Protein AF-A0A3M1M961-F1 (afdb_monomer_lite)

Secondary structure (DSSP, 8-state):
------------------TT---B-TTT-PBPEEEEETTEEEEE-TTT--B----

pLDDT: mean 71.53, std 14.87, range [37.5, 89.44]

Structure (mmCIF, N/CA/C/O backbone):
data_AF-A0A3M1M961-F1
#
_entry.id   AF-A0A3M1M961-F1
#
loop_
_atom_site.group_PDB
_atom_site.id
_atom_site.type_symbol
_atom_site.label_atom_id
_atom_site.label_alt_id
_atom_site.label_comp_id
_atom_site.label_asym_id
_atom_site.label_entity_id
_atom_site.label_seq_id
_atom_site.pdbx_PDB_ins_code
_atom_site.Cartn_x
_atom_site.Cartn_y
_atom_site.Cartn_z
_atom_site.occupancy
_atom_site.B_iso_or_equiv
_atom_site.auth_seq_id
_atom_site.auth_comp_id
_atom_site.auth_asym_id
_atom_site.auth_atom_id
_atom_site.pdbx_PDB_model_num
ATOM 1 N N . MET A 1 1 ? 40.598 30.098 -30.492 1.00 52.50 1 MET A N 1
ATOM 2 C CA . MET A 1 1 ? 40.208 30.020 -29.066 1.00 52.50 1 MET A CA 1
ATOM 3 C C . MET A 1 1 ? 38.694 30.215 -28.929 1.00 52.50 1 MET A C 1
ATOM 5 O O . MET A 1 1 ? 38.238 31.336 -28.746 1.00 52.50 1 MET A O 1
ATOM 9 N N . ARG A 1 2 ? 37.894 29.152 -29.101 1.00 59.66 2 ARG A N 1
ATOM 10 C CA . ARG A 1 2 ? 36.426 29.202 -28.963 1.00 59.66 2 ARG A CA 1
ATOM 11 C C . ARG A 1 2 ? 36.050 28.835 -27.529 1.00 59.66 2 ARG A C 1
ATOM 13 O O . ARG A 1 2 ? 36.141 27.676 -27.142 1.00 59.66 2 ARG A O 1
ATOM 20 N N . ARG A 1 3 ? 35.696 29.859 -26.747 1.00 69.31 3 ARG A N 1
ATOM 21 C CA . ARG A 1 3 ? 35.087 29.731 -25.419 1.00 69.31 3 ARG A CA 1
ATOM 22 C C . ARG A 1 3 ? 33.778 28.955 -25.539 1.00 69.31 3 ARG A C 1
ATOM 24 O O . ARG A 1 3 ? 32.840 29.443 -26.154 1.00 69.31 3 ARG A O 1
ATOM 31 N N . THR A 1 4 ? 33.726 27.801 -24.895 1.00 62.19 4 THR A N 1
ATOM 32 C CA . THR A 1 4 ? 32.498 27.077 -24.540 1.00 62.19 4 THR A CA 1
ATOM 33 C C . THR A 1 4 ? 32.928 26.144 -23.415 1.00 62.19 4 THR A C 1
ATOM 35 O O . THR A 1 4 ? 33.901 25.427 -23.590 1.00 62.19 4 THR A O 1
ATOM 38 N N . GLY A 1 5 ? 32.374 26.111 -22.215 1.00 54.91 5 GLY A N 1
ATOM 39 C CA . GLY A 1 5 ? 31.159 26.663 -21.639 1.00 54.91 5 GLY A CA 1
ATOM 40 C C . GLY A 1 5 ? 30.909 25.772 -20.421 1.00 54.91 5 GLY A C 1
ATOM 41 O O . GLY A 1 5 ? 30.966 24.552 -20.534 1.00 54.91 5 GLY A O 1
ATOM 42 N N . MET A 1 6 ? 30.763 26.377 -19.248 1.00 51.75 6 MET A N 1
ATOM 43 C CA . MET A 1 6 ? 30.517 25.701 -17.976 1.00 51.75 6 MET A CA 1
ATOM 44 C C . MET A 1 6 ? 29.288 24.786 -18.082 1.00 51.75 6 MET A C 1
ATOM 46 O O . MET A 1 6 ? 28.212 25.265 -18.434 1.00 51.75 6 MET A O 1
ATOM 50 N N . VAL A 1 7 ? 29.406 23.504 -17.727 1.00 61.97 7 VAL A N 1
ATOM 51 C CA . VAL A 1 7 ? 28.226 22.663 -17.475 1.00 61.97 7 VAL A CA 1
ATOM 52 C C . VAL A 1 7 ? 27.812 22.800 -16.011 1.00 61.97 7 VAL A C 1
ATOM 54 O O . VAL A 1 7 ? 28.284 22.100 -15.120 1.00 61.97 7 VAL A O 1
ATOM 57 N N . ALA A 1 8 ? 26.928 23.764 -15.766 1.00 58.28 8 ALA A N 1
ATOM 58 C CA . ALA A 1 8 ? 26.074 23.790 -14.590 1.00 58.28 8 ALA A CA 1
ATOM 59 C C . ALA A 1 8 ? 24.905 22.820 -14.829 1.00 58.28 8 ALA A C 1
ATOM 61 O O . ALA A 1 8 ? 24.087 23.044 -15.714 1.00 58.28 8 ALA A O 1
ATOM 62 N N . GLY A 1 9 ? 24.834 21.746 -14.044 1.00 49.91 9 GLY A N 1
ATOM 63 C CA . GLY A 1 9 ? 23.763 20.750 -14.120 1.00 49.91 9 GLY A CA 1
ATOM 64 C C . GLY A 1 9 ? 23.458 20.155 -12.751 1.00 49.91 9 GLY A C 1
ATOM 65 O O . GLY A 1 9 ? 23.643 18.966 -12.524 1.00 49.91 9 GLY A O 1
ATOM 66 N N . LYS A 1 10 ? 23.044 21.005 -11.807 1.00 47.28 10 LYS A N 1
ATOM 67 C CA . LYS A 1 10 ? 22.431 20.579 -10.546 1.00 47.28 10 LYS A CA 1
ATOM 68 C C . LYS A 1 10 ? 20.970 20.217 -10.824 1.00 47.28 10 LYS A C 1
ATOM 70 O O . LYS A 1 10 ? 20.131 21.110 -10.802 1.00 47.28 10 LYS A O 1
ATOM 75 N N . THR A 1 11 ? 20.647 18.940 -11.006 1.00 52.56 11 THR A N 1
ATOM 76 C CA . THR A 1 11 ? 19.257 18.478 -10.848 1.00 52.56 11 THR A CA 1
ATOM 77 C C . THR A 1 11 ? 19.131 17.831 -9.479 1.00 52.56 11 THR A C 1
ATOM 79 O O . THR A 1 11 ? 19.346 16.640 -9.288 1.00 52.56 11 THR A O 1
ATOM 82 N N . LYS A 1 12 ? 18.856 18.680 -8.492 1.00 47.41 12 LYS A N 1
ATOM 83 C CA . LYS A 1 12 ? 18.406 18.303 -7.157 1.00 47.41 12 LYS A CA 1
ATOM 84 C C . LYS A 1 12 ? 16.894 18.488 -7.190 1.00 47.41 12 LYS A C 1
ATOM 86 O O . LYS A 1 12 ? 16.454 19.626 -7.113 1.00 47.41 12 LYS A O 1
ATOM 91 N N . MET A 1 13 ? 16.115 17.425 -7.361 1.00 37.50 13 MET A N 1
ATOM 92 C CA . MET A 1 13 ? 14.658 17.497 -7.222 1.00 37.50 13 MET A CA 1
ATOM 93 C C . MET A 1 13 ? 14.095 16.099 -6.979 1.00 37.50 13 MET A C 1
ATOM 95 O O . MET A 1 13 ? 13.923 15.315 -7.899 1.00 37.50 13 MET A O 1
ATOM 99 N N . SER A 1 14 ? 13.839 15.823 -5.699 1.00 49.22 14 SER A N 1
ATOM 100 C CA . SER A 1 14 ? 12.618 15.143 -5.260 1.00 49.22 14 SER A CA 1
ATOM 101 C C . SER A 1 14 ? 12.211 13.891 -6.042 1.00 49.22 14 SER A C 1
ATOM 103 O O . SER A 1 14 ? 11.112 13.833 -6.581 1.00 49.22 14 SER A O 1
ATOM 105 N N . GLU A 1 15 ? 13.030 12.845 -6.001 1.00 51.12 15 GLU A N 1
ATOM 106 C CA . GLU A 1 15 ? 12.558 11.476 -6.253 1.00 51.12 15 GLU A CA 1
ATOM 107 C C . GLU A 1 15 ? 11.913 10.925 -4.970 1.00 51.12 15 GLU A C 1
ATOM 109 O O . GLU A 1 15 ? 12.233 9.856 -4.456 1.00 51.12 15 GLU A O 1
ATOM 114 N N . VAL A 1 16 ? 11.031 11.736 -4.381 1.00 54.19 16 VAL A N 1
ATOM 115 C CA . VAL A 1 16 ? 10.102 11.261 -3.368 1.00 54.19 16 VAL A CA 1
ATOM 116 C C . VAL A 1 16 ? 9.067 10.494 -4.169 1.00 54.19 16 VAL A C 1
ATOM 118 O O . VAL A 1 16 ? 8.173 11.093 -4.761 1.00 54.19 16 VAL A O 1
ATOM 121 N N . LEU A 1 17 ? 9.246 9.173 -4.252 1.00 51.69 17 LEU A N 1
ATOM 122 C CA . LEU A 1 17 ? 8.167 8.275 -4.641 1.00 51.69 17 LEU A CA 1
ATOM 123 C C . LEU A 1 17 ? 6.960 8.655 -3.788 1.00 51.69 17 LEU A C 1
ATOM 125 O O . LEU A 1 17 ? 6.976 8.458 -2.570 1.00 51.69 17 LEU A O 1
ATOM 129 N N . HIS A 1 18 ? 5.944 9.244 -4.416 1.00 54.38 18 H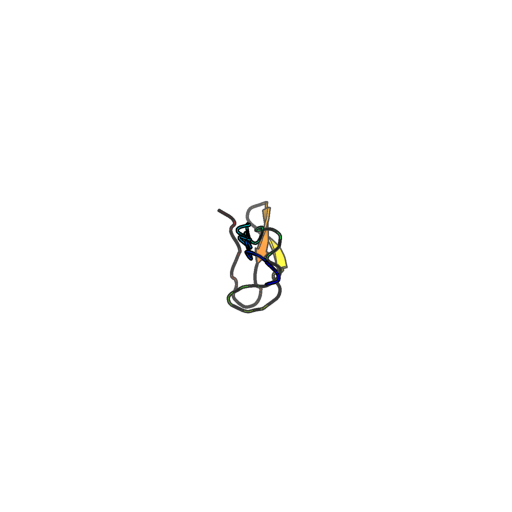IS A N 1
ATOM 130 C CA . HIS A 1 18 ? 4.713 9.532 -3.716 1.00 54.38 18 HIS A CA 1
ATOM 131 C C . HIS A 1 18 ? 4.159 8.197 -3.193 1.00 54.38 18 HIS A C 1
ATOM 133 O O . HIS A 1 18 ? 4.187 7.186 -3.903 1.00 54.38 18 HIS A O 1
ATOM 139 N N . PRO A 1 19 ? 3.659 8.157 -1.952 1.00 54.84 19 PRO A N 1
ATOM 140 C CA . PRO A 1 19 ? 3.152 6.942 -1.314 1.00 54.84 19 PRO A CA 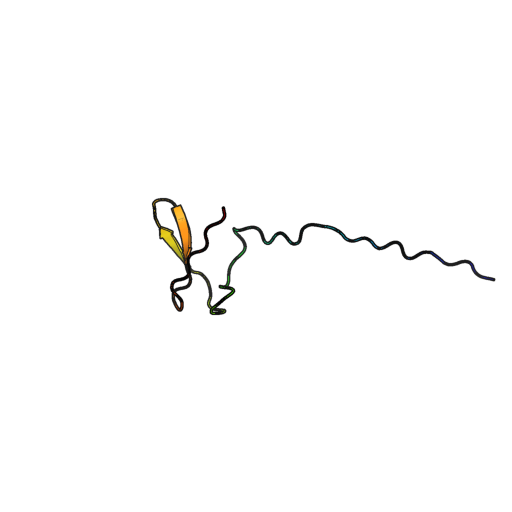1
ATOM 141 C C . PRO A 1 19 ? 2.030 6.235 -2.096 1.00 54.84 19 PRO A C 1
ATOM 143 O O . PRO A 1 19 ? 1.772 5.042 -1.936 1.00 54.84 19 PRO A O 1
ATOM 146 N N . GLU A 1 20 ? 1.372 6.995 -2.958 1.00 57.03 20 GLU A N 1
ATOM 147 C CA . GLU A 1 20 ? 0.305 6.605 -3.871 1.00 57.03 20 GLU A CA 1
ATOM 148 C C . GLU A 1 20 ? 0.808 5.964 -5.180 1.00 57.03 20 GLU A C 1
ATOM 150 O O . GLU A 1 20 ? 0.029 5.326 -5.886 1.00 57.03 20 GLU A O 1
ATOM 155 N N . GLU A 1 21 ? 2.110 6.026 -5.476 1.00 62.19 21 GLU A N 1
ATOM 156 C CA . GLU A 1 21 ? 2.710 5.454 -6.689 1.00 62.19 21 GLU A CA 1
ATOM 157 C C . GLU A 1 21 ? 3.410 4.107 -6.475 1.00 62.19 21 GLU A C 1
ATOM 159 O O . GLU A 1 21 ? 3.883 3.494 -7.440 1.00 62.19 21 GLU A O 1
ATOM 164 N N . ILE A 1 22 ? 3.455 3.592 -5.241 1.00 72.94 22 ILE A N 1
ATOM 165 C CA . ILE A 1 22 ? 4.042 2.278 -4.962 1.00 72.94 22 ILE A CA 1
ATOM 166 C C . ILE A 1 22 ? 3.093 1.188 -5.490 1.00 72.94 22 ILE A C 1
ATOM 168 O O . ILE A 1 22 ? 2.226 0.677 -4.785 1.00 72.94 22 ILE A O 1
ATOM 172 N N . ARG A 1 23 ? 3.260 0.837 -6.771 1.00 77.00 23 ARG A N 1
ATOM 173 C CA . ARG A 1 23 ? 2.506 -0.222 -7.473 1.00 77.00 23 ARG A CA 1
ATOM 174 C C . ARG A 1 23 ? 3.074 -1.617 -7.220 1.00 77.00 23 ARG A C 1
ATOM 176 O O . ARG A 1 23 ? 2.367 -2.609 -7.375 1.00 77.00 23 ARG A O 1
ATOM 183 N N . PHE A 1 24 ? 4.338 -1.693 -6.814 1.00 83.50 24 PHE A N 1
ATOM 184 C CA . PHE A 1 24 ? 5.068 -2.939 -6.603 1.00 83.50 24 PHE A CA 1
ATOM 185 C C . PHE A 1 24 ? 5.740 -2.936 -5.241 1.00 83.50 24 PHE A C 1
ATOM 187 O O . PHE A 1 24 ? 6.212 -1.913 -4.754 1.00 83.50 24 PHE A O 1
ATOM 194 N N . CYS A 1 25 ? 5.805 -4.098 -4.614 1.00 85.81 25 CYS A N 1
ATOM 195 C CA . CYS A 1 25 ? 6.456 -4.217 -3.325 1.00 85.81 25 CYS A CA 1
ATOM 196 C C . CYS A 1 25 ? 7.979 -4.299 -3.473 1.00 85.81 25 CYS A C 1
ATOM 198 O O . CYS A 1 25 ? 8.491 -5.180 -4.157 1.00 85.81 25 CYS A O 1
ATOM 200 N N . ILE A 1 26 ? 8.700 -3.470 -2.721 1.00 78.88 26 ILE A N 1
ATOM 201 C CA . ILE A 1 26 ? 10.174 -3.440 -2.675 1.00 78.88 26 ILE A CA 1
ATOM 202 C C . ILE A 1 26 ? 10.820 -4.739 -2.170 1.00 78.88 26 ILE A C 1
ATOM 204 O O . ILE A 1 26 ? 12.01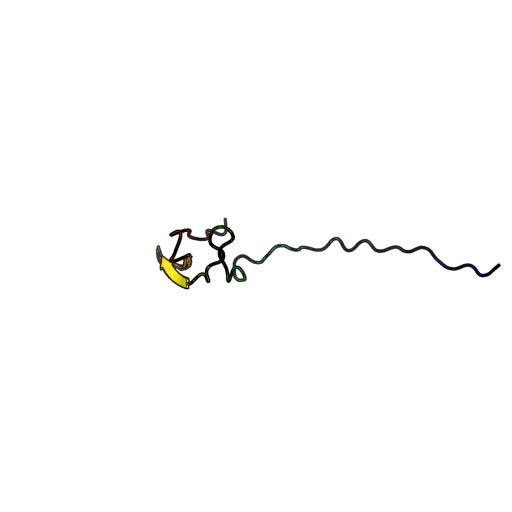0 -4.956 -2.360 1.00 78.88 26 ILE A O 1
ATOM 208 N N . ARG A 1 27 ? 10.047 -5.597 -1.492 1.00 80.25 27 ARG A N 1
ATOM 209 C CA . ARG A 1 27 ? 10.535 -6.865 -0.938 1.00 80.25 27 ARG A CA 1
ATOM 210 C C . ARG A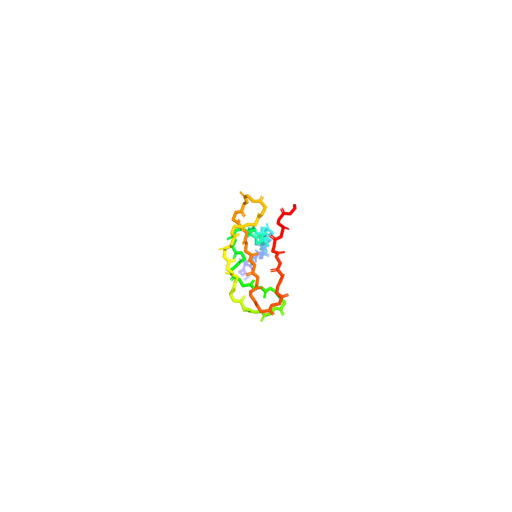 1 27 ? 10.322 -8.045 -1.869 1.00 80.25 27 ARG A C 1
ATOM 212 O O . ARG A 1 27 ? 11.216 -8.864 -2.030 1.00 80.25 27 ARG A O 1
ATOM 219 N N . CYS A 1 28 ? 9.095 -8.173 -2.374 1.00 86.75 28 CYS A N 1
ATOM 220 C CA . CYS A 1 28 ? 8.638 -9.338 -3.134 1.00 86.75 28 CYS A CA 1
ATOM 221 C C . CYS A 1 28 ? 8.669 -9.078 -4.655 1.00 86.75 28 CYS A C 1
ATOM 223 O O . CYS A 1 28 ? 8.551 -10.023 -5.424 1.00 86.75 28 CYS A O 1
ATOM 225 N N . GLY A 1 29 ? 8.737 -7.819 -5.107 1.00 83.81 29 GLY A N 1
ATOM 226 C CA . GLY A 1 29 ? 8.542 -7.430 -6.511 1.00 83.81 29 GLY A CA 1
ATOM 227 C C . GLY A 1 29 ? 7.112 -7.637 -7.031 1.00 83.81 29 GLY A C 1
ATOM 228 O O . GLY A 1 29 ? 6.799 -7.248 -8.151 1.00 83.81 29 GLY A O 1
ATOM 229 N N . SER A 1 30 ? 6.221 -8.235 -6.232 1.00 86.19 30 SER A N 1
ATOM 230 C CA . SER A 1 30 ? 4.836 -8.482 -6.633 1.00 86.19 30 SER A CA 1
ATOM 231 C C . SER A 1 30 ? 4.008 -7.198 -6.668 1.00 86.19 30 SER A C 1
ATOM 233 O O . SER A 1 30 ? 4.269 -6.276 -5.879 1.00 86.19 30 SER A O 1
ATOM 235 N N . PRO A 1 31 ? 2.981 -7.155 -7.537 1.00 86.44 31 PRO A N 1
ATOM 236 C CA . PRO A 1 31 ? 2.040 -6.050 -7.586 1.00 86.44 31 PRO A CA 1
ATOM 237 C C . PRO A 1 31 ? 1.315 -5.920 -6.246 1.00 86.44 31 PRO A C 1
ATOM 239 O O . PRO A 1 31 ? 0.847 -6.902 -5.660 1.00 86.44 31 PRO A O 1
ATOM 242 N N . LEU A 1 32 ? 1.251 -4.692 -5.746 1.00 87.12 32 LEU A N 1
ATOM 243 C CA . LEU A 1 32 ? 0.498 -4.363 -4.547 1.00 87.12 32 LEU A CA 1
ATOM 244 C C . LEU A 1 32 ? -0.985 -4.293 -4.898 1.00 87.12 32 LEU A C 1
ATOM 246 O O . LEU A 1 32 ? -1.372 -3.731 -5.919 1.00 87.12 32 LEU A O 1
ATOM 250 N N . VAL A 1 33 ? -1.820 -4.852 -4.025 1.00 86.69 33 VAL A N 1
ATOM 251 C CA . V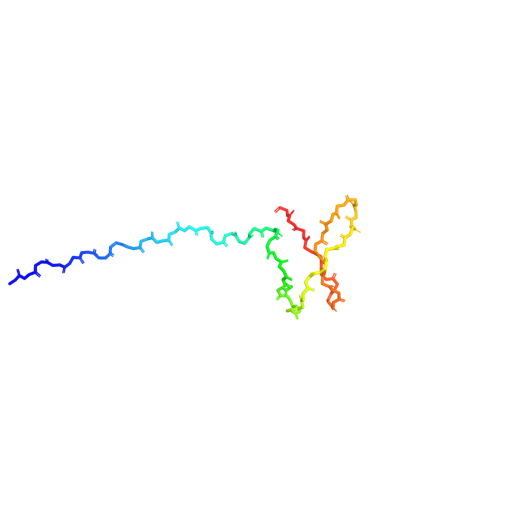AL A 1 33 ? -3.274 -4.775 -4.162 1.00 86.69 33 VAL A CA 1
ATOM 252 C C . VAL A 1 33 ? -3.828 -3.778 -3.158 1.00 86.69 33 VAL A C 1
ATOM 254 O O . VAL A 1 33 ? -3.511 -3.832 -1.968 1.00 86.69 33 VAL A O 1
ATOM 257 N N . SER A 1 34 ? -4.663 -2.860 -3.631 1.00 85.50 34 SER A N 1
ATOM 258 C CA . SER A 1 34 ? -5.408 -1.936 -2.786 1.00 85.50 34 SER A CA 1
ATOM 259 C C . SER A 1 34 ? -6.487 -2.708 -2.025 1.00 85.50 34 SER A C 1
ATOM 261 O O . SER A 1 34 ? -7.454 -3.203 -2.600 1.00 85.50 34 SER A O 1
ATOM 263 N N . ARG A 1 35 ? -6.320 -2.845 -0.708 1.00 85.88 35 ARG A N 1
ATOM 264 C CA . ARG A 1 35 ? -7.325 -3.450 0.176 1.00 85.88 35 ARG A CA 1
ATOM 265 C C . ARG A 1 35 ? -7.775 -2.462 1.235 1.00 85.88 35 ARG A C 1
ATOM 267 O O . ARG A 1 35 ? -6.982 -1.674 1.746 1.00 85.88 35 ARG A O 1
ATOM 274 N N . LEU A 1 36 ? -9.049 -2.552 1.606 1.00 83.50 36 LEU A N 1
ATOM 275 C CA . LEU A 1 36 ? -9.588 -1.823 2.744 1.00 83.50 36 LEU A CA 1
ATOM 276 C C . LEU A 1 36 ? -9.003 -2.419 4.035 1.00 83.50 36 LEU A C 1
ATOM 278 O O . LEU A 1 36 ? -9.290 -3.559 4.401 1.00 83.50 36 LEU A O 1
ATOM 282 N N . ARG A 1 37 ? -8.151 -1.657 4.720 1.00 80.25 37 ARG A N 1
ATOM 283 C CA . ARG A 1 37 ? -7.525 -2.023 5.997 1.00 80.25 37 ARG A CA 1
ATOM 284 C C . ARG A 1 37 ? -7.686 -0.859 6.964 1.00 80.25 37 ARG A C 1
ATOM 286 O O . ARG A 1 37 ? -7.305 0.264 6.648 1.00 80.25 37 ARG A O 1
ATOM 293 N N . ALA A 1 38 ? -8.231 -1.132 8.149 1.00 74.00 38 ALA A N 1
ATOM 294 C CA . ALA A 1 38 ? -8.445 -0.119 9.189 1.00 74.00 38 ALA A CA 1
ATOM 295 C C . ALA A 1 38 ? -9.205 1.129 8.677 1.00 74.00 38 ALA A C 1
ATOM 297 O O . ALA A 1 38 ? -8.832 2.261 8.970 1.00 74.00 38 ALA A O 1
ATOM 298 N N . GLY A 1 39 ? -10.233 0.917 7.843 1.00 85.38 39 GLY A N 1
ATOM 299 C CA . GLY A 1 39 ? -11.073 1.989 7.292 1.00 85.38 39 GLY A CA 1
ATOM 300 C C . GLY A 1 39 ? -10.439 2.827 6.173 1.00 85.38 39 GLY A C 1
ATOM 301 O O . GLY A 1 39 ? -11.077 3.759 5.697 1.00 85.38 39 GLY A O 1
ATOM 302 N N . LYS A 1 40 ? -9.215 2.512 5.726 1.00 82.81 40 LYS A N 1
ATOM 303 C CA . LYS A 1 40 ? -8.543 3.191 4.605 1.00 82.81 40 LYS A CA 1
ATOM 304 C C . LYS A 1 40 ? -8.115 2.181 3.540 1.00 82.81 40 LYS A C 1
ATOM 306 O O . LYS A 1 40 ? -7.733 1.055 3.861 1.00 82.81 40 LYS A O 1
ATOM 311 N N . THR A 1 41 ? -8.158 2.570 2.270 1.00 83.69 41 THR A N 1
ATOM 312 C CA . THR A 1 41 ? -7.606 1.759 1.176 1.00 83.69 41 THR A CA 1
ATOM 313 C C . THR A 1 41 ? -6.085 1.845 1.224 1.00 83.69 41 THR A C 1
ATOM 315 O O . THR A 1 41 ? -5.525 2.929 1.094 1.00 83.69 41 THR A O 1
ATOM 318 N N . ARG A 1 42 ? -5.414 0.713 1.452 1.00 85.31 42 ARG A N 1
ATOM 319 C CA . ARG A 1 42 ? -3.952 0.626 1.561 1.00 85.31 42 ARG A CA 1
ATOM 320 C C . ARG A 1 42 ? -3.395 -0.424 0.595 1.00 85.31 42 ARG A C 1
ATOM 322 O O . ARG A 1 42 ? -4.038 -1.463 0.421 1.00 85.31 42 ARG A O 1
ATOM 329 N N . PRO A 1 43 ? -2.211 -0.203 -0.002 1.00 86.50 43 PRO A N 1
ATOM 330 C CA . PRO A 1 43 ? -1.546 -1.221 -0.800 1.00 86.50 43 PRO A CA 1
ATOM 331 C C . PRO A 1 43 ? -0.946 -2.314 0.095 1.00 86.50 43 PRO A C 1
ATOM 333 O O . PRO A 1 43 ? -0.215 -2.033 1.049 1.00 86.50 43 PRO A O 1
ATOM 336 N N . VAL A 1 44 ? -1.244 -3.574 -0.225 1.00 87.19 44 VAL A N 1
ATOM 337 C CA . VAL A 1 44 ? -0.759 -4.769 0.484 1.00 87.19 44 VAL A CA 1
ATOM 338 C C . VAL A 1 44 ? -0.147 -5.753 -0.523 1.00 87.19 44 VAL A C 1
ATOM 340 O O . VAL A 1 44 ? -0.762 -6.017 -1.553 1.00 87.19 44 VAL A O 1
ATOM 343 N N . CYS A 1 45 ? 1.040 -6.320 -0.253 1.00 89.44 45 CYS A N 1
ATOM 344 C CA . CYS A 1 45 ? 1.615 -7.402 -1.081 1.00 89.44 45 CYS A CA 1
ATOM 345 C C . CYS A 1 45 ? 0.918 -8.711 -0.686 1.00 89.44 45 CYS A C 1
ATOM 347 O O . CYS A 1 45 ? 1.044 -9.114 0.472 1.00 89.44 45 CYS A O 1
ATOM 349 N N . PRO A 1 46 ? 0.229 -9.411 -1.606 1.00 85.75 46 PRO A N 1
ATOM 350 C CA . PRO A 1 46 ? -0.390 -10.701 -1.302 1.00 85.75 46 PRO A CA 1
ATOM 351 C C . PRO A 1 46 ? 0.645 -11.818 -1.080 1.00 85.75 46 PRO A C 1
ATOM 353 O O . PRO A 1 46 ? 0.334 -12.787 -0.400 1.00 85.75 46 PRO A O 1
ATOM 356 N N . SER A 1 47 ? 1.874 -11.681 -1.598 1.00 85.56 47 SER A N 1
ATOM 357 C CA . SER A 1 47 ? 2.921 -12.709 -1.464 1.00 85.56 47 SER A CA 1
ATOM 358 C C . SER A 1 47 ? 3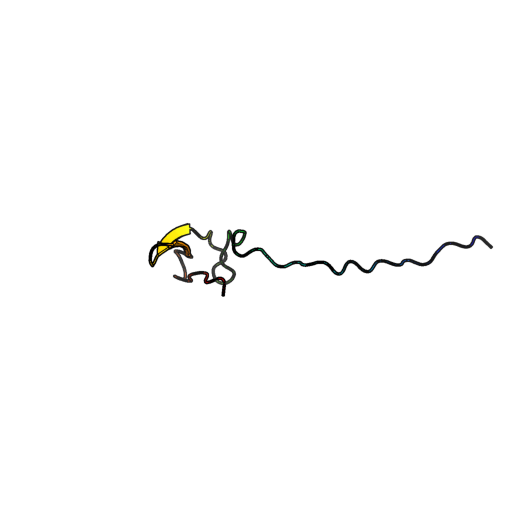.730 -12.625 -0.171 1.00 85.56 47 SER A C 1
ATOM 360 O O . SER A 1 47 ? 4.034 -13.653 0.418 1.00 85.56 47 SER A O 1
ATOM 362 N N . CYS A 1 48 ? 4.112 -11.425 0.279 1.00 86.19 48 CYS A N 1
ATOM 363 C CA . CYS A 1 48 ? 4.902 -11.253 1.509 1.00 86.19 48 CYS A CA 1
ATOM 364 C C . CYS A 1 48 ? 4.109 -10.644 2.669 1.00 86.19 48 CYS A C 1
ATOM 366 O O . CYS A 1 48 ? 4.664 -10.423 3.742 1.00 86.19 48 CYS A O 1
ATOM 368 N N . ASN A 1 49 ? 2.823 -10.352 2.448 1.00 81.56 49 ASN A N 1
ATOM 369 C CA . ASN A 1 49 ? 1.917 -9.764 3.431 1.00 81.56 49 ASN A CA 1
ATOM 370 C C . ASN A 1 49 ? 2.375 -8.391 3.969 1.00 81.56 49 ASN A C 1
ATOM 372 O O . ASN A 1 49 ? 1.918 -7.932 5.018 1.00 81.56 49 ASN A O 1
ATOM 376 N N . TRP A 1 50 ? 3.276 -7.723 3.242 1.00 85.31 50 TRP A N 1
ATOM 377 C CA . TRP A 1 50 ? 3.764 -6.387 3.565 1.00 85.31 50 TRP A CA 1
ATOM 378 C C . TRP A 1 50 ? 2.691 -5.346 3.250 1.00 85.31 50 TRP A C 1
ATOM 380 O O . TRP A 1 50 ? 2.103 -5.364 2.170 1.00 85.31 50 TRP A O 1
ATOM 390 N N . THR A 1 51 ? 2.428 -4.449 4.194 1.00 81.75 51 THR A N 1
ATOM 391 C CA . THR A 1 51 ? 1.465 -3.353 4.041 1.00 81.75 51 THR A CA 1
ATOM 392 C C . THR A 1 51 ? 2.232 -2.049 4.038 1.00 81.75 51 THR A C 1
ATOM 394 O O . THR A 1 51 ? 3.037 -1.816 4.938 1.00 81.75 51 THR A O 1
ATOM 397 N N . TYR A 1 52 ? 1.978 -1.208 3.042 1.00 77.19 52 TYR A N 1
ATOM 398 C CA . TYR A 1 52 ? 2.598 0.102 3.004 1.00 77.19 52 TYR A CA 1
ATOM 399 C C . TYR A 1 52 ? 1.868 1.075 3.937 1.00 77.19 52 TYR A C 1
ATOM 401 O O . TYR A 1 52 ? 0.647 1.269 3.851 1.00 77.19 52 TYR A O 1
ATOM 409 N N . PHE A 1 53 ? 2.633 1.683 4.838 1.00 75.25 53 PHE A N 1
ATOM 410 C CA . PHE A 1 53 ? 2.182 2.746 5.721 1.00 75.25 53 PHE A CA 1
ATOM 411 C C . PHE A 1 53 ? 2.982 4.002 5.377 1.00 75.25 53 PHE A C 1
ATOM 413 O O . PHE A 1 53 ? 4.151 4.066 5.748 1.00 75.25 53 PHE A O 1
ATOM 420 N N . PRO A 1 54 ? 2.396 4.958 4.636 1.00 65.88 54 PRO A N 1
ATOM 421 C CA . PRO A 1 54 ? 2.959 6.294 4.580 1.00 65.88 54 PRO A CA 1
ATOM 422 C C . PRO A 1 54 ? 2.739 6.942 5.946 1.00 65.88 54 PRO A C 1
ATOM 424 O O . PRO A 1 54 ? 1.591 7.196 6.321 1.00 65.88 54 PRO A O 1
ATOM 427 N N . ASP A 1 55 ? 3.820 7.064 6.706 1.00 65.25 55 ASP A N 1
ATOM 428 C CA . ASP A 1 55 ? 3.952 7.931 7.881 1.00 65.25 55 ASP A CA 1
ATOM 429 C C . ASP A 1 55 ? 4.609 9.243 7.436 1.00 65.25 55 ASP A C 1
ATOM 431 O O . ASP A 1 55 ? 5.528 9.159 6.582 1.00 65.25 55 ASP A O 1
#

Foldseek 3Di:
DDDDDDDDDDPDDDPPCDLVNCQADPPPRAGWDQDQDPNDTWTAHPPPRDTDDDD

Sequence (55 aa):
MRRTGMVAGKTKMSEVLHPEEIRFCIRCGSPLVSRLRAGKTRPVCPSCNWTYFPD

Radius of gyration: 19.79 Å; chains: 1; bounding box: 51×43×38 Å